Protein AF-A0AAF0U2Q0-F1 (afdb_monomer_lite)

Radius of gyration: 15.2 Å; chains: 1; bounding box: 44×23×40 Å

InterPro domains:
  IPR012337 Ribonuclease H-like superfamily [SSF53098] (29-78)
  IPR036397 Ribonuclease H superfamily [G3DSA:3.30.420.10] (27-90)

pLDDT: mean 71.96, std 15.42, range [28.53, 88.75]

Foldseek 3Di:
DDDPPDPPVQPQPDDPVSLVVVVVQCCPDCNVVVVVVVLVVLLVVCCVPVVDHSVVCVVVSVVVQQLDQDVRVRHHNCCNGRVDRDPDDPD

Organism: Solanum verrucosum (NCBI:txid315347)

Sequence (91 aa):
MIKSTHFLLVKTFYSVDDYARLYIWELKDGQAEWTIHTLEDMMRACVIDLNSNWDDHLSLIEFAYNNSYHSNIHMDLYEAVYGSICRSLIG

Secondary structure (DSSP, 8-state):
------------SS-HHHHHHHHHHHTTTTHHHHHHHHHHHHHHHHHHHH-S-GGGGHHHHHHHHHTSEETTTTEEHHHHHHSS-------

Structure (mmCIF, N/CA/C/O backbone):
data_AF-A0AAF0U2Q0-F1
#
_entry.id   AF-A0AAF0U2Q0-F1
#
loop_
_atom_site.group_PDB
_atom_site.id
_atom_site.type_symbol
_atom_site.label_atom_id
_atom_site.label_alt_id
_atom_site.label_comp_id
_atom_site.label_asym_id
_atom_site.label_entity_id
_atom_site.label_seq_id
_atom_site.pdbx_PDB_ins_code
_atom_site.Cartn_x
_atom_site.Cartn_y
_atom_site.Cartn_z
_atom_site.occupancy
_atom_site.B_iso_or_equiv
_atom_site.auth_seq_id
_atom_site.auth_comp_id
_atom_site.auth_asym_id
_atom_site.auth_atom_id
_atom_site.pdbx_PDB_model_num
ATOM 1 N N . MET A 1 1 ? -26.951 2.014 -0.632 1.00 45.06 1 MET A N 1
ATOM 2 C CA . MET A 1 1 ? -27.381 1.337 -1.882 1.00 45.06 1 MET A CA 1
ATOM 3 C C . MET A 1 1 ? -28.059 2.394 -2.738 1.00 45.06 1 MET A C 1
ATOM 5 O O . MET A 1 1 ? -29.005 2.978 -2.244 1.00 45.06 1 MET A O 1
ATOM 9 N N . ILE A 1 2 ? -27.544 2.802 -3.903 1.00 33.59 2 ILE A N 1
ATOM 10 C CA . ILE A 1 2 ? -27.396 1.999 -5.128 1.00 33.59 2 ILE A CA 1
ATOM 11 C C . ILE A 1 2 ? -26.113 2.406 -5.894 1.00 33.59 2 ILE A C 1
ATOM 13 O O . ILE A 1 2 ? -25.931 3.570 -6.221 1.00 33.59 2 ILE A O 1
ATOM 17 N N . LYS A 1 3 ? -25.248 1.412 -6.150 1.00 39.22 3 LYS A N 1
ATOM 18 C CA . LYS A 1 3 ? -24.408 1.190 -7.346 1.00 39.22 3 LYS A CA 1
ATOM 19 C C . LYS A 1 3 ? -23.849 2.438 -8.067 1.00 39.22 3 LYS A C 1
ATOM 21 O O . LYS A 1 3 ? -24.455 2.922 -9.017 1.00 39.22 3 LYS A O 1
ATOM 26 N N . SER A 1 4 ? -22.642 2.882 -7.700 1.00 28.53 4 SER A N 1
ATOM 27 C CA . SER A 1 4 ? -21.871 3.821 -8.532 1.00 28.53 4 SER A CA 1
ATOM 28 C C . SER A 1 4 ? -21.251 3.065 -9.710 1.00 28.53 4 SER A C 1
ATOM 30 O O . SER A 1 4 ? -20.130 2.566 -9.657 1.00 28.53 4 SER A O 1
ATOM 32 N N . THR A 1 5 ? -22.037 2.899 -10.771 1.00 39.94 5 THR A N 1
ATOM 33 C CA . THR A 1 5 ? -21.548 2.501 -12.089 1.00 39.94 5 THR A CA 1
ATOM 34 C C . THR A 1 5 ? -20.863 3.689 -12.741 1.00 39.94 5 THR A C 1
ATOM 36 O O . THR A 1 5 ? -21.481 4.396 -13.525 1.00 39.94 5 THR A O 1
ATOM 39 N N . HIS A 1 6 ? -19.582 3.868 -12.445 1.00 34.53 6 HIS A N 1
ATOM 40 C CA . HIS A 1 6 ? -18.645 4.537 -13.340 1.00 34.53 6 HIS A CA 1
ATOM 41 C C . HIS A 1 6 ? -17.300 3.819 -13.245 1.00 34.53 6 HIS A C 1
ATOM 43 O O . HIS A 1 6 ? -16.317 4.360 -12.751 1.00 34.53 6 HIS A O 1
ATOM 49 N N . PHE A 1 7 ? -17.251 2.586 -13.762 1.00 43.12 7 PHE A N 1
ATOM 50 C CA . PHE A 1 7 ? -16.004 2.092 -14.339 1.00 43.12 7 PHE A CA 1
ATOM 51 C C . PHE A 1 7 ? -15.749 2.945 -15.582 1.00 43.12 7 PHE A C 1
ATOM 53 O O . PHE A 1 7 ? -16.121 2.589 -16.699 1.00 43.12 7 PHE A O 1
ATOM 60 N N . LEU A 1 8 ? -15.198 4.141 -15.370 1.00 33.97 8 LEU A N 1
ATOM 61 C CA . LEU A 1 8 ? -14.446 4.809 -16.413 1.00 33.97 8 LEU A CA 1
ATOM 62 C C . LEU A 1 8 ? -13.363 3.807 -16.790 1.00 33.97 8 LEU A C 1
ATOM 64 O O . LEU A 1 8 ? -12.550 3.430 -15.949 1.00 33.97 8 LEU A O 1
ATOM 68 N N . LEU A 1 9 ? -13.427 3.310 -18.023 1.00 40.97 9 LEU A N 1
ATOM 69 C CA . LEU A 1 9 ? -12.355 2.542 -18.629 1.00 40.97 9 LEU A CA 1
ATOM 70 C C . LEU A 1 9 ? -11.154 3.489 -18.717 1.00 40.97 9 LEU A C 1
ATOM 72 O O . LEU A 1 9 ? -10.958 4.186 -19.714 1.00 40.97 9 LEU A O 1
ATOM 76 N N . VAL A 1 10 ? -10.416 3.587 -17.616 1.00 41.03 10 VAL A N 1
ATOM 77 C CA . VAL A 1 10 ? -9.127 4.247 -17.571 1.00 41.03 10 VAL A CA 1
ATOM 78 C C . VAL A 1 10 ? -8.252 3.416 -18.488 1.00 41.03 10 VAL A C 1
ATOM 80 O O . VAL A 1 10 ? -8.066 2.221 -18.269 1.00 41.03 10 VAL A O 1
ATOM 83 N N . LYS A 1 11 ? -7.835 4.020 -19.601 1.00 41.66 11 LYS A N 1
ATOM 84 C CA . LYS A 1 11 ? -6.894 3.409 -20.532 1.00 41.66 11 LYS A CA 1
ATOM 85 C C . LYS A 1 11 ? -5.623 3.109 -19.745 1.00 41.66 11 LYS A C 1
ATOM 87 O O . LYS A 1 11 ? -4.821 4.008 -19.520 1.00 41.66 11 LYS A O 1
ATOM 92 N N . THR A 1 12 ? -5.463 1.867 -19.312 1.00 46.84 12 THR A N 1
ATOM 93 C CA . THR A 1 12 ? -4.196 1.393 -18.783 1.00 46.84 12 THR A CA 1
ATOM 94 C C . THR A 1 12 ? -3.236 1.354 -19.970 1.00 46.84 12 THR A C 1
ATOM 96 O O . THR A 1 12 ? -3.518 0.739 -20.999 1.00 46.84 12 THR A O 1
ATOM 99 N N . PHE A 1 13 ? -2.121 2.079 -19.887 1.00 60.88 13 PHE A N 1
ATOM 100 C CA . PHE A 1 13 ? -1.037 1.923 -20.865 1.00 60.88 13 PHE A CA 1
ATOM 101 C C . PHE A 1 13 ? -0.346 0.559 -20.716 1.00 60.88 13 PHE A C 1
ATOM 103 O O . PHE A 1 13 ? 0.336 0.113 -21.633 1.00 60.88 13 PHE A O 1
ATOM 110 N N . TYR A 1 14 ? -0.577 -0.104 -19.583 1.00 57.47 14 TYR A N 1
ATOM 111 C CA . TYR A 1 14 ? -0.033 -1.399 -19.220 1.00 57.47 14 TYR A CA 1
ATOM 112 C C . TYR A 1 14 ? -1.108 -2.483 -19.333 1.00 57.47 14 TYR A C 1
ATOM 114 O O . TYR A 1 14 ? -2.241 -2.329 -18.861 1.00 57.47 14 TYR A O 1
ATOM 122 N N . SER A 1 15 ? -0.756 -3.579 -19.997 1.00 71.81 15 SER A N 1
ATOM 123 C CA . SER A 1 15 ? -1.538 -4.812 -19.993 1.00 71.81 15 SER A CA 1
ATOM 124 C C . SER A 1 15 ? -1.457 -5.507 -18.625 1.00 71.81 15 SER A C 1
ATOM 126 O O . SER A 1 15 ? -0.612 -5.181 -17.792 1.00 71.81 15 SER A O 1
ATOM 128 N N . VAL A 1 16 ? -2.312 -6.506 -18.382 1.00 69.62 16 VAL A N 1
ATOM 129 C CA . VAL A 1 16 ? -2.230 -7.350 -17.170 1.00 69.62 16 VAL A CA 1
ATOM 130 C C . VAL A 1 16 ? -0.855 -8.029 -17.054 1.00 69.62 16 VAL A C 1
ATOM 132 O O . VAL A 1 16 ? -0.340 -8.193 -15.951 1.00 69.62 16 VAL A O 1
ATOM 135 N N . ASP A 1 17 ? -0.229 -8.370 -18.184 1.00 71.69 17 ASP A N 1
ATOM 136 C CA . ASP A 1 17 ? 1.140 -8.890 -18.230 1.00 71.69 17 ASP A CA 1
ATOM 137 C C . ASP A 1 17 ? 2.179 -7.849 -17.801 1.00 71.69 17 ASP A C 1
ATOM 139 O O . ASP A 1 17 ? 3.118 -8.178 -17.077 1.00 71.69 17 ASP A O 1
ATOM 143 N N . ASP A 1 18 ? 2.013 -6.591 -18.210 1.00 71.62 18 ASP A N 1
ATOM 144 C CA . ASP A 1 18 ? 2.895 -5.498 -17.790 1.00 71.62 18 ASP A CA 1
ATOM 145 C C . ASP A 1 18 ? 2.747 -5.215 -16.289 1.00 71.62 18 ASP A C 1
ATOM 147 O O . ASP A 1 18 ? 3.743 -5.006 -15.599 1.00 71.62 18 ASP A O 1
ATOM 151 N N . TYR A 1 19 ? 1.527 -5.315 -15.756 1.00 68.00 19 TYR A N 1
ATOM 152 C CA . TYR A 1 19 ? 1.270 -5.249 -14.317 1.00 68.00 19 TYR A CA 1
ATOM 153 C C . TYR A 1 19 ? 1.961 -6.383 -13.554 1.00 68.00 19 TYR A C 1
ATOM 155 O O . TYR A 1 19 ? 2.686 -6.132 -12.592 1.00 68.00 19 TYR A O 1
ATOM 163 N N . ALA A 1 20 ? 1.788 -7.630 -14.005 1.00 72.38 20 ALA A N 1
ATOM 164 C CA . ALA A 1 20 ? 2.442 -8.778 -13.387 1.00 72.38 20 ALA A CA 1
ATOM 165 C C . ALA A 1 20 ? 3.970 -8.625 -13.415 1.00 72.38 20 ALA A C 1
ATOM 167 O O . ALA A 1 20 ? 4.641 -8.978 -12.449 1.00 72.38 20 ALA A O 1
ATOM 168 N N . ARG A 1 21 ? 4.527 -8.044 -14.485 1.00 75.38 21 ARG A N 1
ATOM 169 C CA . ARG A 1 21 ? 5.958 -7.737 -14.584 1.00 75.38 21 ARG A CA 1
ATOM 170 C C . ARG A 1 21 ? 6.397 -6.662 -13.604 1.00 75.38 21 ARG A C 1
ATOM 172 O O . ARG A 1 21 ? 7.423 -6.876 -12.976 1.00 75.38 21 ARG A O 1
ATOM 179 N N . LEU A 1 22 ? 5.658 -5.562 -13.454 1.00 72.38 22 LEU A N 1
ATOM 180 C CA . LEU A 1 22 ? 5.974 -4.512 -12.478 1.00 72.38 22 LEU A CA 1
ATOM 181 C C . LEU A 1 22 ? 5.948 -5.063 -11.048 1.00 72.38 22 LEU A C 1
ATOM 183 O O . LEU A 1 22 ? 6.903 -4.863 -10.307 1.00 72.38 22 LEU A O 1
ATOM 187 N N . TYR A 1 23 ? 4.929 -5.855 -10.704 1.00 70.25 23 TYR A N 1
ATOM 188 C CA . TYR A 1 23 ? 4.841 -6.519 -9.399 1.00 70.25 23 TYR A CA 1
ATOM 189 C C . TYR A 1 23 ? 5.991 -7.502 -9.163 1.00 70.25 23 TYR A C 1
ATOM 191 O O . TYR A 1 23 ? 6.626 -7.487 -8.115 1.00 70.25 23 TYR A O 1
ATOM 199 N N . ILE A 1 24 ? 6.288 -8.363 -10.141 1.00 73.19 24 ILE A N 1
ATOM 200 C CA . ILE A 1 24 ? 7.389 -9.332 -10.042 1.00 73.19 24 ILE A CA 1
ATOM 201 C C . ILE A 1 24 ? 8.749 -8.626 -10.011 1.00 73.19 24 ILE A C 1
ATOM 203 O O . ILE A 1 24 ? 9.683 -9.146 -9.409 1.00 73.19 24 ILE A O 1
ATOM 207 N N . TRP A 1 25 ? 8.878 -7.480 -10.677 1.00 72.81 25 TRP A N 1
ATOM 208 C CA . TRP A 1 25 ? 10.100 -6.687 -10.713 1.00 72.81 25 TRP A CA 1
ATOM 209 C C . TRP A 1 25 ? 10.343 -5.973 -9.381 1.00 72.81 25 TRP A C 1
ATOM 211 O O . TRP A 1 25 ? 11.454 -6.068 -8.870 1.00 72.81 25 TRP A O 1
ATOM 221 N N . GLU A 1 26 ? 9.305 -5.392 -8.771 1.00 67.62 26 GLU A N 1
ATOM 222 C CA . GLU A 1 26 ? 9.364 -4.860 -7.401 1.00 67.62 26 GLU A CA 1
ATOM 223 C C . GLU A 1 26 ? 9.699 -5.968 -6.384 1.00 67.62 26 GLU A C 1
ATOM 225 O O . GLU A 1 26 ? 10.446 -5.753 -5.438 1.00 67.62 26 GLU A O 1
ATOM 230 N N . LEU A 1 27 ? 9.204 -7.191 -6.610 1.00 67.62 27 LEU A N 1
ATOM 231 C CA . LEU A 1 27 ? 9.415 -8.343 -5.723 1.00 67.62 27 LEU A CA 1
ATOM 232 C C . LEU A 1 27 ? 10.710 -9.134 -5.985 1.00 67.62 27 LEU A C 1
ATOM 234 O O . LEU A 1 27 ? 11.005 -10.081 -5.248 1.00 67.62 27 LEU A O 1
ATOM 238 N N . LYS A 1 28 ? 11.484 -8.815 -7.028 1.00 71.69 28 LYS A N 1
ATOM 239 C CA . LYS A 1 28 ? 12.705 -9.560 -7.374 1.00 71.69 28 LYS A CA 1
ATOM 240 C C . LYS A 1 28 ? 13.930 -9.034 -6.618 1.00 71.69 28 LYS A C 1
ATOM 242 O O . LYS A 1 28 ? 14.044 -7.856 -6.324 1.00 71.69 28 LYS A O 1
ATOM 247 N N . ASP A 1 29 ? 14.883 -9.936 -6.379 1.00 53.53 29 ASP A N 1
ATOM 248 C CA . ASP A 1 29 ? 16.252 -9.639 -5.920 1.00 53.53 29 ASP A CA 1
ATOM 249 C C . ASP A 1 29 ? 16.368 -9.008 -4.513 1.00 53.53 29 ASP A C 1
ATOM 251 O O . ASP A 1 29 ? 16.880 -7.909 -4.328 1.00 53.53 29 ASP A O 1
ATOM 255 N N . GLY A 1 30 ? 15.875 -9.709 -3.482 1.00 63.47 30 GLY A N 1
ATOM 256 C CA . GLY A 1 30 ? 16.041 -9.309 -2.071 1.00 63.47 30 GLY A CA 1
ATOM 257 C C . GLY A 1 30 ? 15.107 -8.190 -1.593 1.00 63.47 30 GLY A C 1
ATOM 258 O O . GLY A 1 30 ? 14.975 -7.978 -0.391 1.00 63.47 30 GLY A O 1
ATOM 259 N N . GLN A 1 31 ? 14.387 -7.536 -2.507 1.00 69.25 31 GLN A N 1
ATOM 260 C CA . GLN A 1 31 ? 13.401 -6.508 -2.170 1.00 69.25 31 GLN A CA 1
ATOM 261 C C . GLN A 1 31 ? 12.172 -7.046 -1.441 1.00 69.25 31 GLN A C 1
ATOM 263 O O . GLN A 1 31 ? 11.633 -6.353 -0.589 1.00 69.25 31 GLN A O 1
ATOM 268 N N . ALA A 1 32 ? 11.779 -8.302 -1.676 1.00 74.62 32 ALA A N 1
ATOM 269 C CA . ALA A 1 32 ? 10.661 -8.906 -0.951 1.00 74.62 32 ALA A CA 1
ATOM 270 C C . ALA A 1 32 ? 10.839 -8.824 0.578 1.00 74.62 32 ALA A C 1
ATOM 272 O O . ALA A 1 32 ? 9.873 -8.583 1.294 1.00 74.62 32 ALA A O 1
ATOM 273 N N . GLU A 1 33 ? 12.069 -8.962 1.081 1.00 78.94 33 GLU A N 1
ATOM 274 C CA . GLU A 1 33 ? 12.368 -8.835 2.511 1.00 78.94 33 GLU A CA 1
ATOM 275 C C . GLU A 1 33 ? 12.188 -7.390 3.005 1.00 78.94 33 GLU A C 1
ATOM 277 O O . GLU A 1 33 ? 11.589 -7.165 4.055 1.00 78.94 33 GLU A O 1
ATOM 282 N N . TRP A 1 34 ? 12.616 -6.401 2.215 1.00 80.44 34 TRP A N 1
ATOM 283 C CA . TRP A 1 34 ? 12.436 -4.981 2.530 1.00 80.44 34 TRP A CA 1
ATOM 284 C C . TRP A 1 34 ? 10.968 -4.540 2.446 1.00 80.44 34 TRP A C 1
ATOM 286 O O . TRP A 1 34 ? 10.482 -3.811 3.313 1.00 80.44 34 TRP A O 1
ATOM 296 N N . THR A 1 35 ? 10.231 -5.035 1.449 1.00 78.94 35 THR A N 1
ATOM 297 C CA . THR A 1 35 ? 8.784 -4.843 1.318 1.00 78.94 35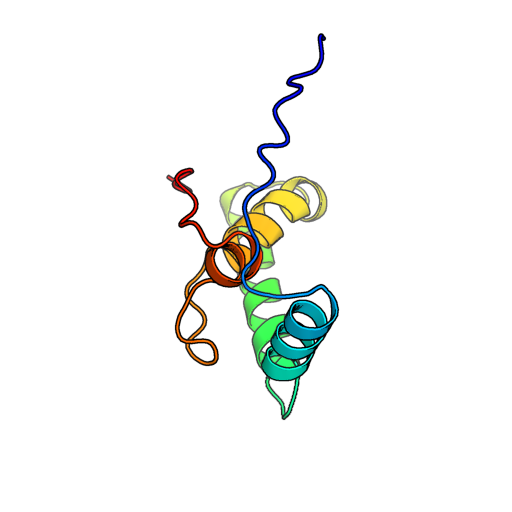 THR A CA 1
ATOM 298 C C . THR A 1 35 ? 8.038 -5.420 2.517 1.00 78.94 35 THR A C 1
ATOM 300 O O . THR A 1 35 ? 7.204 -4.729 3.100 1.00 78.94 35 THR A O 1
ATOM 303 N N . ILE A 1 36 ? 8.354 -6.656 2.920 1.00 82.94 36 ILE A N 1
ATOM 304 C CA . ILE A 1 36 ? 7.745 -7.294 4.096 1.00 82.94 36 ILE A CA 1
ATOM 305 C C . ILE A 1 36 ? 8.052 -6.478 5.351 1.00 82.94 36 ILE A C 1
ATOM 307 O O . ILE A 1 36 ? 7.136 -6.177 6.109 1.00 82.94 36 ILE A O 1
ATOM 311 N N . HIS A 1 37 ? 9.301 -6.048 5.536 1.00 85.69 37 HIS A N 1
ATOM 312 C CA . HIS A 1 37 ? 9.684 -5.237 6.689 1.00 85.69 37 HIS A CA 1
ATOM 313 C C . HIS A 1 37 ? 8.934 -3.897 6.745 1.00 85.69 37 HIS A C 1
ATOM 315 O O . HIS A 1 37 ? 8.420 -3.514 7.792 1.00 85.69 37 HIS A O 1
ATOM 321 N N . THR A 1 38 ? 8.799 -3.217 5.604 1.00 84.50 38 THR A N 1
ATOM 322 C CA . THR A 1 38 ? 8.051 -1.954 5.498 1.00 84.50 38 THR A CA 1
ATOM 323 C C . THR A 1 38 ? 6.574 -2.148 5.837 1.00 84.50 38 THR A C 1
ATOM 325 O O . THR A 1 38 ? 5.996 -1.355 6.580 1.00 84.50 38 THR A O 1
ATOM 328 N N . LEU A 1 39 ? 5.959 -3.220 5.329 1.00 85.06 39 LEU A N 1
ATOM 329 C CA . LEU A 1 39 ? 4.571 -3.559 5.642 1.00 85.06 39 LEU A CA 1
ATOM 330 C C . LEU A 1 39 ? 4.392 -3.905 7.125 1.00 85.06 39 LEU A C 1
ATOM 332 O O . LEU A 1 39 ? 3.420 -3.464 7.733 1.00 85.06 39 LEU A O 1
ATOM 336 N N . GLU A 1 40 ? 5.333 -4.637 7.726 1.00 88.44 40 GLU A N 1
ATOM 337 C CA . GLU A 1 40 ? 5.327 -4.915 9.164 1.00 88.44 40 GLU A CA 1
ATOM 338 C C . GLU A 1 40 ? 5.425 -3.636 10.000 1.00 88.44 40 GLU A C 1
ATOM 340 O O . GLU A 1 40 ? 4.708 -3.500 10.991 1.00 88.44 40 GLU A O 1
ATOM 345 N N . ASP A 1 41 ? 6.279 -2.689 9.615 1.00 88.75 41 ASP A N 1
ATOM 346 C CA . ASP A 1 41 ? 6.428 -1.420 10.329 1.00 88.75 41 ASP A CA 1
ATOM 347 C C . ASP A 1 41 ? 5.184 -0.536 10.196 1.00 88.75 41 ASP A C 1
ATOM 349 O O . ASP A 1 41 ? 4.729 0.031 11.192 1.00 88.75 41 ASP A O 1
ATOM 353 N N . MET A 1 42 ? 4.567 -0.487 9.011 1.00 86.62 42 MET A N 1
ATOM 354 C CA . MET A 1 42 ? 3.272 0.173 8.814 1.00 86.62 42 MET A CA 1
ATOM 355 C C . MET A 1 42 ? 2.177 -0.469 9.677 1.00 86.62 42 MET A C 1
ATOM 357 O O . MET A 1 42 ? 1.417 0.241 10.334 1.00 86.62 42 MET A O 1
ATOM 361 N N . MET A 1 43 ? 2.124 -1.804 9.742 1.00 86.44 43 MET A N 1
ATOM 362 C CA . MET A 1 43 ? 1.192 -2.530 10.611 1.00 86.44 43 MET A CA 1
ATOM 363 C C . MET A 1 43 ? 1.429 -2.223 12.090 1.00 86.44 43 MET A C 1
ATOM 365 O O . MET A 1 43 ? 0.471 -1.959 12.815 1.00 86.44 43 MET A O 1
ATOM 369 N N . ARG A 1 44 ? 2.687 -2.215 12.550 1.00 87.31 44 ARG A N 1
ATOM 370 C CA . ARG A 1 44 ? 3.029 -1.873 13.940 1.00 87.31 44 ARG A CA 1
ATOM 371 C C . ARG A 1 44 ? 2.613 -0.448 14.282 1.00 87.31 44 ARG A C 1
ATOM 373 O O . ARG A 1 44 ? 2.012 -0.250 15.334 1.00 87.31 44 ARG A O 1
ATOM 380 N N . ALA A 1 45 ? 2.888 0.516 13.404 1.00 85.50 45 ALA A N 1
ATOM 381 C CA . ALA A 1 45 ? 2.465 1.901 13.590 1.00 85.50 45 ALA A CA 1
ATOM 382 C C . ALA A 1 45 ? 0.936 2.005 13.690 1.00 85.50 45 ALA A C 1
ATOM 384 O O . ALA A 1 45 ? 0.425 2.581 14.646 1.00 85.50 45 ALA A O 1
ATOM 385 N N . CYS A 1 46 ? 0.195 1.351 12.788 1.00 83.00 46 CYS A N 1
ATOM 386 C CA . CYS A 1 46 ? -1.267 1.326 12.844 1.00 83.00 46 CYS A CA 1
ATOM 387 C C . CYS A 1 46 ? -1.802 0.721 14.147 1.00 83.00 46 CYS A C 1
ATOM 389 O O . CYS A 1 46 ? -2.707 1.291 14.746 1.00 83.00 46 CYS A O 1
ATOM 391 N N . VAL A 1 47 ? -1.248 -0.401 14.612 1.00 82.50 47 VAL A N 1
ATOM 392 C CA . VAL A 1 47 ? -1.679 -1.034 15.872 1.00 82.50 47 VAL A CA 1
ATOM 393 C C . VAL A 1 47 ? -1.412 -0.124 17.076 1.00 82.50 47 VAL A C 1
ATOM 395 O O . VAL A 1 47 ? -2.248 -0.048 17.977 1.00 82.50 47 VAL A O 1
ATOM 398 N N . ILE A 1 48 ? -0.275 0.579 17.096 1.00 84.69 48 ILE A N 1
ATOM 399 C CA . ILE A 1 48 ? 0.093 1.499 18.183 1.00 84.69 48 ILE A CA 1
ATOM 400 C C . ILE A 1 48 ? -0.804 2.745 18.181 1.00 84.69 48 ILE A C 1
ATOM 402 O O . ILE A 1 48 ? -1.323 3.119 19.232 1.00 84.69 48 ILE A O 1
ATOM 406 N N . ASP A 1 49 ? -1.009 3.366 17.019 1.00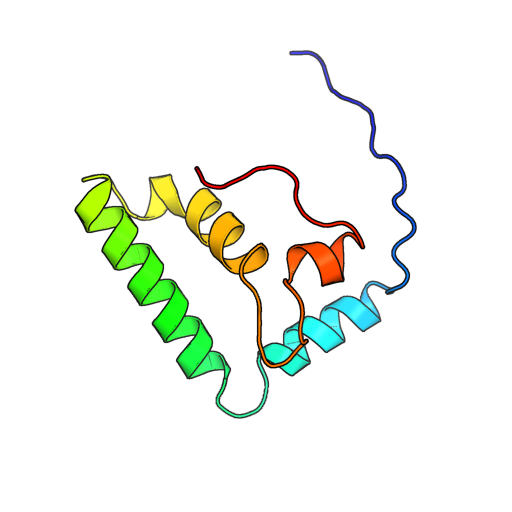 81.31 49 ASP A N 1
ATOM 407 C CA . ASP A 1 49 ? -1.693 4.659 16.907 1.00 81.31 49 ASP A CA 1
ATOM 408 C C . ASP A 1 49 ? -3.223 4.534 16.932 1.00 81.31 49 ASP A C 1
ATOM 410 O O . ASP A 1 49 ? -3.914 5.424 17.430 1.00 81.31 49 ASP A O 1
ATOM 414 N N . LEU A 1 50 ? -3.767 3.431 16.409 1.00 77.06 50 LEU A N 1
ATOM 415 C CA . LEU A 1 50 ? -5.214 3.209 16.296 1.00 77.06 50 LEU A CA 1
ATOM 416 C C . LEU A 1 50 ? -5.765 2.311 17.417 1.00 77.06 50 LEU A C 1
ATOM 418 O O . LEU A 1 50 ? -6.982 2.237 17.590 1.00 77.06 50 LEU A O 1
ATOM 422 N N . ASN A 1 51 ? -4.885 1.684 18.215 1.00 79.00 51 ASN A N 1
ATOM 423 C CA . ASN A 1 51 ? -5.210 0.836 19.371 1.00 79.00 51 ASN A CA 1
ATOM 424 C C . ASN A 1 51 ? -6.316 -0.200 19.069 1.00 79.00 51 ASN A C 1
ATOM 426 O O . ASN A 1 51 ? -7.241 -0.434 19.855 1.00 79.00 51 ASN A O 1
ATOM 430 N N . SER A 1 52 ? -6.220 -0.793 17.890 1.00 74.19 52 SER A N 1
ATOM 431 C CA . SER A 1 52 ? -7.195 -1.667 17.240 1.00 74.19 52 SER A CA 1
ATOM 432 C C . SER A 1 52 ? -6.476 -2.883 16.657 1.00 74.19 52 SER A C 1
ATOM 434 O O . SER A 1 52 ? -5.244 -2.978 16.689 1.00 74.19 52 SER A O 1
ATOM 436 N N . ASN A 1 53 ? -7.239 -3.852 16.154 1.00 80.00 53 ASN A N 1
ATOM 437 C CA . ASN A 1 53 ? -6.638 -5.041 15.579 1.00 80.00 53 ASN A CA 1
ATOM 438 C C . ASN A 1 53 ? -6.020 -4.724 14.207 1.00 80.00 53 ASN A C 1
ATOM 440 O O . ASN A 1 53 ? -6.535 -3.901 13.451 1.00 80.00 53 ASN A O 1
ATOM 444 N N . TRP A 1 54 ? -4.906 -5.373 13.872 1.00 77.94 54 TRP A N 1
ATOM 445 C CA . TRP A 1 54 ? -4.182 -5.101 12.623 1.00 77.94 54 TRP A CA 1
ATOM 446 C C . TRP A 1 54 ? -5.030 -5.432 11.380 1.00 77.94 54 TRP A C 1
ATOM 448 O O . TRP A 1 54 ? -4.931 -4.749 10.361 1.00 77.94 54 TRP A O 1
ATOM 458 N N . ASP A 1 55 ? -5.901 -6.441 11.472 1.00 81.62 55 ASP A N 1
ATOM 459 C CA . ASP A 1 55 ? -6.830 -6.863 10.418 1.00 81.62 55 ASP A CA 1
ATOM 460 C C . ASP A 1 55 ? -7.892 -5.811 10.090 1.00 81.62 55 ASP A C 1
ATOM 462 O O . ASP A 1 55 ? -8.251 -5.669 8.920 1.00 81.62 55 ASP A O 1
ATOM 466 N N . ASP A 1 56 ? -8.318 -5.006 11.068 1.00 83.00 56 ASP A N 1
ATOM 467 C CA . ASP A 1 56 ? -9.276 -3.914 10.845 1.00 83.00 56 ASP A CA 1
ATOM 468 C C . ASP A 1 56 ? -8.681 -2.792 9.971 1.00 83.00 56 ASP A C 1
ATOM 470 O O . ASP A 1 56 ? -9.405 -1.977 9.389 1.00 83.00 56 ASP A O 1
ATOM 474 N N . HIS A 1 57 ? -7.350 -2.745 9.855 1.00 83.00 57 HIS A N 1
ATOM 475 C CA . HIS A 1 57 ? -6.612 -1.713 9.125 1.00 83.00 57 HIS A CA 1
ATOM 476 C C . HIS A 1 57 ? -5.826 -2.234 7.935 1.00 83.00 57 HIS A C 1
ATOM 478 O O . HIS A 1 57 ? -5.194 -1.442 7.237 1.00 83.00 57 HIS A O 1
ATOM 484 N N . LEU A 1 58 ? -5.926 -3.526 7.629 1.00 84.19 58 LEU A N 1
ATOM 485 C CA . LEU A 1 58 ? -5.198 -4.133 6.522 1.00 84.19 58 LEU A CA 1
ATOM 486 C C . LEU A 1 58 ? -5.482 -3.418 5.192 1.00 84.19 58 LEU A C 1
ATOM 488 O O . LEU A 1 58 ? -4.558 -3.109 4.447 1.00 84.19 58 LEU A O 1
ATOM 492 N N . SER A 1 59 ? -6.744 -3.061 4.938 1.00 83.81 59 SER A N 1
ATOM 493 C CA . SER A 1 59 ? -7.142 -2.322 3.732 1.00 83.81 59 SER A CA 1
ATOM 494 C C . SER A 1 59 ? -6.567 -0.904 3.672 1.00 83.81 59 SER A C 1
ATOM 496 O O . SER A 1 59 ? -6.278 -0.403 2.588 1.00 83.81 59 SER A O 1
ATOM 498 N N . LEU A 1 60 ? -6.395 -0.244 4.822 1.00 82.56 60 LEU A N 1
ATOM 499 C CA . LEU A 1 60 ? -5.786 1.087 4.895 1.00 82.56 60 LEU A CA 1
ATOM 500 C C . LEU A 1 60 ? -4.274 1.016 4.697 1.00 82.56 60 LEU A C 1
ATOM 502 O O . LEU A 1 60 ? -3.716 1.872 4.024 1.00 82.56 60 LEU A O 1
ATOM 506 N N . ILE A 1 61 ? -3.629 -0.012 5.242 1.00 84.31 61 ILE A N 1
ATOM 507 C CA . ILE A 1 61 ? -2.192 -0.249 5.097 1.00 84.31 61 ILE A CA 1
ATOM 508 C C . ILE A 1 61 ? -1.858 -0.603 3.650 1.00 84.31 61 ILE A C 1
ATOM 510 O O . ILE A 1 61 ? -0.947 -0.017 3.076 1.00 84.31 61 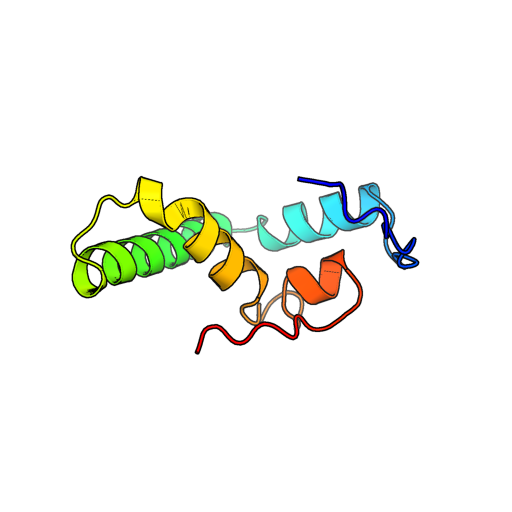ILE A O 1
ATOM 514 N N . GLU A 1 62 ? -2.630 -1.496 3.027 1.00 84.75 62 GLU A N 1
ATOM 515 C CA . GLU A 1 62 ? -2.501 -1.814 1.602 1.00 84.75 62 GLU A CA 1
ATOM 516 C C . GLU A 1 62 ? -2.699 -0.560 0.742 1.00 84.75 62 GLU A C 1
ATOM 518 O O . GLU A 1 62 ? -1.914 -0.288 -0.167 1.00 84.75 62 GLU A O 1
ATOM 523 N N . PHE A 1 63 ? -3.707 0.255 1.064 1.00 83.31 63 PHE A N 1
ATOM 524 C CA . PHE A 1 63 ? -3.918 1.531 0.393 1.00 83.31 63 PHE A CA 1
ATOM 525 C C . PHE A 1 63 ? -2.728 2.485 0.592 1.00 83.31 63 PHE A C 1
ATOM 527 O O . PHE A 1 63 ? -2.252 3.064 -0.380 1.00 83.31 63 PHE A O 1
ATOM 534 N N . ALA A 1 64 ? -2.202 2.631 1.807 1.00 84.19 64 ALA A N 1
ATOM 535 C CA . ALA A 1 64 ? -1.050 3.485 2.097 1.00 84.19 64 ALA A CA 1
ATOM 536 C C . ALA A 1 64 ? 0.212 3.033 1.363 1.00 84.19 64 ALA A C 1
ATOM 538 O O . ALA A 1 64 ? 0.896 3.850 0.749 1.00 84.19 64 ALA A O 1
ATOM 539 N N . TYR A 1 65 ? 0.485 1.733 1.369 1.00 85.06 65 TYR A N 1
ATOM 540 C CA . TYR A 1 65 ? 1.624 1.143 0.683 1.00 85.06 65 TYR A CA 1
ATOM 541 C C . TYR A 1 65 ? 1.538 1.341 -0.837 1.00 85.06 65 TYR A C 1
ATOM 543 O O . TYR A 1 65 ? 2.499 1.792 -1.463 1.00 85.06 65 TYR A O 1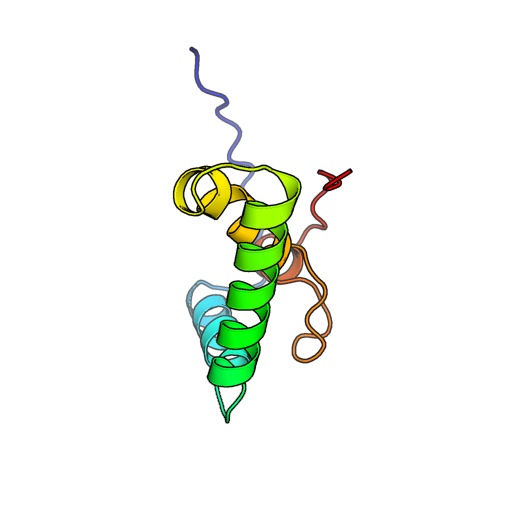
ATOM 551 N N . ASN A 1 66 ? 0.368 1.089 -1.431 1.00 84.31 66 ASN A N 1
ATOM 552 C CA . ASN A 1 66 ? 0.158 1.243 -2.871 1.00 84.31 66 ASN A CA 1
ATOM 553 C C . ASN A 1 66 ? 0.246 2.706 -3.334 1.00 84.31 66 ASN A C 1
ATOM 555 O O . ASN A 1 66 ? 0.625 2.953 -4.473 1.00 84.31 66 ASN A O 1
ATOM 559 N N . ASN A 1 67 ? -0.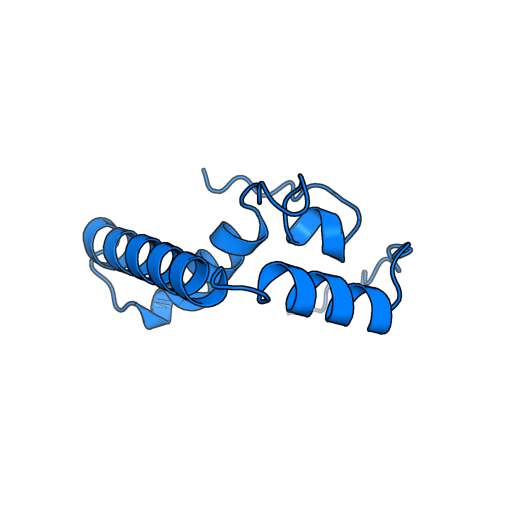076 3.669 -2.467 1.00 84.38 67 ASN A N 1
ATOM 560 C CA . ASN A 1 67 ? 0.036 5.105 -2.754 1.00 84.38 67 ASN A CA 1
ATOM 561 C C . ASN A 1 67 ? 1.371 5.726 -2.315 1.00 84.38 67 ASN A C 1
ATOM 563 O O . ASN A 1 67 ? 1.573 6.928 -2.476 1.00 84.38 67 ASN A O 1
ATOM 567 N N . SER A 1 68 ? 2.274 4.942 -1.728 1.00 83.38 68 SER A N 1
ATOM 568 C CA . SER A 1 68 ? 3.600 5.422 -1.345 1.00 83.38 68 SER A CA 1
ATOM 569 C C . SER A 1 68 ? 4.546 5.386 -2.540 1.00 83.38 68 SER A C 1
ATOM 571 O O . SER A 1 68 ? 4.455 4.505 -3.390 1.00 83.38 68 SER A O 1
ATOM 573 N N . TYR A 1 69 ? 5.473 6.339 -2.598 1.00 83.50 69 TYR A N 1
ATOM 574 C CA . TYR A 1 69 ? 6.485 6.383 -3.647 1.00 83.50 69 TYR A CA 1
ATOM 575 C C . TYR A 1 69 ? 7.465 5.214 -3.508 1.00 83.50 69 TYR A C 1
ATOM 577 O O . TYR A 1 69 ? 8.134 5.084 -2.481 1.00 83.50 69 TYR A O 1
ATOM 585 N N . HIS A 1 70 ? 7.598 4.413 -4.564 1.00 80.94 70 HIS A N 1
ATOM 586 C CA . HIS A 1 70 ? 8.556 3.314 -4.632 1.00 80.94 70 HIS A CA 1
ATOM 587 C C . HIS A 1 70 ? 9.748 3.743 -5.479 1.00 80.94 70 HIS A C 1
ATOM 589 O O . HIS A 1 70 ? 9.623 4.061 -6.663 1.00 80.94 70 HIS A O 1
ATOM 595 N N . SER A 1 71 ? 10.936 3.761 -4.873 1.00 78.12 71 SER A N 1
ATOM 596 C CA . SER A 1 71 ? 12.162 4.225 -5.532 1.00 78.12 71 SER A CA 1
ATOM 597 C C . SER A 1 71 ? 12.576 3.370 -6.724 1.00 78.12 71 SER A C 1
ATOM 599 O O . SER A 1 71 ? 13.281 3.866 -7.595 1.00 78.12 71 SER A O 1
ATOM 601 N N . ASN A 1 72 ? 12.152 2.107 -6.759 1.00 75.38 72 ASN A N 1
ATOM 602 C CA . ASN A 1 72 ? 12.499 1.173 -7.820 1.00 75.38 72 ASN A CA 1
ATOM 603 C C . ASN A 1 72 ? 11.727 1.521 -9.105 1.00 75.38 72 ASN A C 1
ATOM 605 O O . ASN A 1 72 ? 12.327 1.747 -10.153 1.00 75.38 72 ASN A O 1
ATOM 609 N N . ILE A 1 73 ? 10.400 1.633 -9.027 1.00 75.31 73 ILE A N 1
ATOM 610 C CA . ILE A 1 73 ? 9.560 2.028 -10.171 1.00 75.31 73 ILE A CA 1
ATOM 611 C C . ILE A 1 73 ? 9.505 3.547 -10.395 1.00 75.31 73 ILE A C 1
ATOM 613 O O . ILE A 1 73 ? 8.908 4.004 -11.367 1.00 75.31 73 ILE A O 1
ATOM 617 N N . HIS A 1 74 ? 10.141 4.333 -9.521 1.00 82.00 74 HIS A N 1
ATOM 618 C CA . HIS A 1 74 ? 10.164 5.798 -9.542 1.00 82.00 74 HIS A CA 1
ATOM 619 C C . HIS A 1 74 ? 8.781 6.469 -9.517 1.00 82.00 74 HIS A C 1
ATOM 621 O O . HIS A 1 74 ? 8.646 7.620 -9.939 1.00 82.00 74 HIS A O 1
ATOM 627 N N . MET A 1 75 ? 7.773 5.770 -9.004 1.00 83.06 75 MET A N 1
ATOM 628 C CA . MET A 1 75 ? 6.393 6.233 -8.871 1.00 83.06 75 MET A CA 1
ATOM 629 C C . MET A 1 75 ? 5.682 5.445 -7.766 1.00 83.06 75 MET A C 1
ATOM 631 O O . MET A 1 75 ? 6.258 4.514 -7.202 1.00 83.06 75 MET A O 1
ATOM 635 N N . ASP A 1 76 ? 4.452 5.816 -7.425 1.00 85.31 76 ASP A N 1
ATOM 636 C CA . ASP A 1 76 ? 3.629 4.978 -6.555 1.00 85.31 76 ASP A CA 1
ATOM 637 C C . ASP A 1 76 ? 2.946 3.846 -7.348 1.00 85.31 76 ASP A C 1
ATOM 639 O O . ASP A 1 76 ? 2.727 3.935 -8.562 1.00 85.31 76 ASP A O 1
ATOM 643 N N . LEU A 1 77 ? 2.661 2.731 -6.670 1.00 81.44 77 LEU A N 1
ATOM 644 C CA . LEU A 1 77 ? 2.075 1.547 -7.305 1.00 81.44 77 LEU A CA 1
ATOM 645 C C . LEU A 1 77 ? 0.676 1.859 -7.863 1.00 81.44 77 LEU A C 1
ATOM 647 O O . LEU A 1 77 ? 0.277 1.316 -8.890 1.00 81.44 77 LEU A O 1
ATOM 651 N N . TYR A 1 78 ? -0.070 2.747 -7.208 1.00 82.19 78 TYR A N 1
ATOM 652 C CA . TYR A 1 78 ? -1.394 3.177 -7.635 1.00 82.19 78 TYR A CA 1
ATOM 653 C C . TYR A 1 78 ? -1.338 3.924 -8.974 1.00 82.19 78 TYR A C 1
ATOM 655 O O . TYR A 1 78 ? -2.109 3.623 -9.882 1.00 82.19 78 TYR A O 1
ATOM 663 N N . GLU A 1 79 ? -0.402 4.847 -9.146 1.00 83.44 79 GLU A N 1
ATOM 664 C CA . GLU A 1 79 ? -0.151 5.577 -10.380 1.00 83.44 79 GLU A CA 1
ATOM 665 C C . GLU A 1 79 ? 0.342 4.622 -11.470 1.00 83.44 79 GLU A C 1
ATOM 667 O O . GLU A 1 79 ? -0.114 4.716 -12.609 1.00 83.44 79 GLU A O 1
ATOM 672 N N . ALA A 1 80 ? 1.186 3.645 -11.128 1.00 79.62 80 ALA A N 1
ATOM 673 C CA . ALA A 1 80 ? 1.616 2.614 -12.071 1.00 79.62 80 ALA A CA 1
ATOM 674 C C . ALA A 1 80 ? 0.435 1.765 -12.587 1.00 79.62 80 ALA A C 1
ATOM 676 O O . ALA A 1 80 ? 0.377 1.425 -13.770 1.00 79.62 80 ALA A O 1
ATOM 677 N N . VAL A 1 81 ? -0.530 1.447 -11.716 1.00 74.94 81 VAL A N 1
ATOM 678 C CA . VAL A 1 81 ? -1.694 0.600 -12.032 1.00 74.94 81 VAL A CA 1
ATOM 679 C C . VAL A 1 81 ? -2.794 1.368 -12.751 1.00 74.94 81 VAL A C 1
ATOM 681 O O . VAL A 1 81 ? -3.326 0.915 -13.766 1.00 74.94 81 VAL A O 1
ATOM 684 N N . TYR A 1 82 ? -3.164 2.525 -12.215 1.00 76.69 82 TYR A N 1
ATOM 685 C CA . TYR A 1 82 ? -4.320 3.287 -12.665 1.00 76.69 82 TYR A CA 1
ATOM 686 C C . TYR A 1 82 ? -3.937 4.432 -13.605 1.00 76.69 82 TYR A C 1
ATOM 688 O O . TYR A 1 82 ? -4.821 5.058 -14.176 1.00 76.69 82 TYR A O 1
ATOM 696 N N . GLY A 1 83 ? -2.649 4.729 -13.801 1.00 73.56 83 GLY A N 1
ATOM 697 C CA . GLY A 1 83 ? -2.200 5.836 -14.653 1.00 73.56 83 GLY A CA 1
ATOM 698 C C . GLY A 1 83 ? -2.658 7.207 -14.152 1.00 73.56 83 GLY A C 1
ATOM 699 O O . GLY A 1 83 ? -2.755 8.157 -14.929 1.00 73.56 83 GLY A O 1
ATOM 700 N N . SER A 1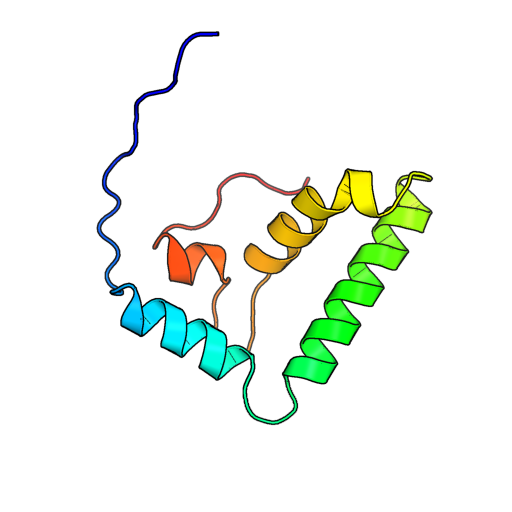 84 ? -3.016 7.303 -12.872 1.00 76.81 84 SER A N 1
ATOM 701 C CA . SER A 1 84 ? -3.491 8.525 -12.241 1.00 76.81 84 SER A CA 1
ATOM 702 C C . SER A 1 84 ? -3.032 8.567 -10.798 1.00 76.81 84 SER A C 1
ATOM 704 O O . SER A 1 84 ? -3.138 7.562 -10.104 1.00 76.81 84 SER A O 1
ATOM 706 N N . ILE A 1 85 ? -2.619 9.742 -10.339 1.00 75.75 85 ILE A N 1
ATOM 707 C CA . ILE A 1 85 ? -2.295 9.972 -8.933 1.00 75.75 85 ILE A CA 1
ATOM 708 C C . ILE A 1 85 ? -3.577 9.849 -8.107 1.00 75.75 85 ILE A C 1
ATOM 710 O O . ILE A 1 85 ? -4.619 10.432 -8.443 1.00 75.75 85 ILE A O 1
ATOM 714 N N . CYS A 1 86 ? -3.506 9.100 -7.012 1.00 74.38 86 CYS A N 1
ATOM 715 C CA . CYS A 1 86 ? -4.619 8.982 -6.089 1.00 74.38 86 CYS A CA 1
ATOM 716 C C . CYS A 1 86 ? -4.874 10.330 -5.411 1.00 74.38 86 CYS A C 1
ATOM 718 O O . CYS A 1 86 ? -3.979 10.943 -4.836 1.00 74.38 86 CYS A O 1
ATOM 720 N N . ARG A 1 87 ? -6.113 10.826 -5.494 1.00 72.31 87 ARG A N 1
ATOM 721 C CA . ARG A 1 87 ? -6.498 12.128 -4.915 1.00 72.31 87 ARG A CA 1
ATOM 722 C C . ARG A 1 87 ? -6.992 12.041 -3.474 1.00 72.31 87 ARG A C 1
ATOM 724 O O . ARG A 1 87 ? -7.282 13.072 -2.872 1.00 72.31 87 ARG A O 1
ATOM 731 N N . SER A 1 88 ? -7.096 10.832 -2.932 1.00 65.69 88 SER A N 1
ATOM 732 C CA . SER A 1 88 ? -7.362 10.635 -1.514 1.00 65.69 88 SER A CA 1
ATOM 733 C C . SER A 1 88 ? -6.050 10.780 -0.759 1.00 65.69 88 SER A C 1
ATOM 735 O O . SER A 1 88 ? -5.225 9.871 -0.754 1.00 65.69 88 SER A O 1
ATOM 737 N N . LEU A 1 89 ? -5.864 11.945 -0.140 1.00 55.88 89 LEU A N 1
ATOM 738 C CA . LEU A 1 89 ? -4.850 12.123 0.889 1.00 55.88 89 LEU A CA 1
ATOM 739 C C . LEU A 1 89 ? -5.171 11.173 2.043 1.00 55.88 89 LEU A C 1
ATOM 741 O O . LEU A 1 89 ? -6.298 11.149 2.538 1.00 55.88 89 LEU A O 1
ATOM 745 N N . ILE A 1 90 ? -4.173 10.409 2.474 1.00 56.47 90 ILE A N 1
ATOM 746 C CA . ILE A 1 90 ? -4.152 9.884 3.836 1.00 56.47 90 ILE A CA 1
ATOM 747 C C . ILE A 1 90 ? -3.757 11.087 4.692 1.00 56.47 90 ILE A C 1
ATOM 749 O O . ILE A 1 90 ? -2.577 11.405 4.821 1.00 56.47 90 ILE A O 1
ATOM 753 N N . GLY A 1 91 ? -4.762 11.842 5.127 1.00 40.44 91 GLY A N 1
ATOM 754 C CA . GLY A 1 91 ? -4.625 13.066 5.909 1.00 40.44 91 GLY A CA 1
ATOM 755 C C . GLY A 1 91 ? -5.869 13.299 6.738 1.00 40.44 91 GLY A C 1
ATOM 756 O O . GLY A 1 91 ? -6.967 13.284 6.139 1.00 40.44 91 GLY A O 1
#